Protein AF-A0A259ND51-F1 (afdb_monomer)

Sequence (103 aa):
MIDALDRINPGRSLDNIEIQMLEHIIQQQARNHKLLVGDMIAMSHLGSQATLHGRLKNLVAMGYIKLVEDKNDARRKTVSPTKLAIKYVQFMSDCLEKSLKKL

Structure (mmCIF, N/CA/C/O backbone):
data_AF-A0A259ND51-F1
#
_entry.id   AF-A0A259ND51-F1
#
loop_
_atom_site.group_PDB
_atom_site.id
_atom_site.type_symbol
_atom_site.label_atom_id
_atom_site.label_alt_id
_atom_site.label_comp_id
_atom_site.label_asym_id
_atom_site.label_entity_id
_atom_site.label_seq_id
_atom_site.pdbx_PDB_ins_code
_atom_site.Cartn_x
_atom_site.Cartn_y
_atom_site.Cartn_z
_atom_site.occupancy
_atom_site.B_iso_or_equiv
_atom_site.auth_seq_id
_atom_site.auth_comp_id
_atom_site.auth_asym_id
_atom_site.auth_atom_id
_atom_site.pdbx_PDB_model_num
ATOM 1 N N . MET A 1 1 ? 20.510 16.991 -10.591 1.00 36.25 1 MET A N 1
ATOM 2 C CA . MET A 1 1 ? 20.453 15.570 -10.186 1.00 36.25 1 MET A CA 1
ATOM 3 C C . MET A 1 1 ? 19.624 15.534 -8.916 1.00 36.25 1 MET A C 1
ATOM 5 O O . MET A 1 1 ? 20.136 15.886 -7.866 1.00 36.25 1 MET A O 1
ATOM 9 N N . ILE A 1 2 ? 18.315 15.345 -9.051 1.00 40.47 2 ILE A N 1
ATOM 10 C CA . ILE A 1 2 ? 17.346 15.668 -7.999 1.00 40.47 2 ILE A CA 1
ATOM 11 C C . ILE A 1 2 ? 16.840 14.361 -7.367 1.00 40.47 2 ILE A C 1
ATOM 13 O O . ILE A 1 2 ? 16.407 13.454 -8.072 1.00 40.47 2 ILE A O 1
ATOM 17 N N . ASP A 1 3 ? 16.961 14.314 -6.039 1.00 42.69 3 ASP A N 1
ATOM 18 C CA . ASP A 1 3 ? 16.220 13.493 -5.076 1.00 42.69 3 ASP A CA 1
ATOM 19 C C . ASP A 1 3 ? 16.464 11.979 -5.018 1.00 42.69 3 ASP A C 1
ATOM 21 O O . ASP A 1 3 ? 15.619 11.147 -5.343 1.00 42.69 3 ASP A O 1
ATOM 25 N N . ALA A 1 4 ? 17.607 11.615 -4.428 1.00 47.91 4 ALA A N 1
ATOM 26 C CA . ALA A 1 4 ? 17.807 10.306 -3.796 1.00 47.91 4 ALA A CA 1
ATOM 27 C C . ALA A 1 4 ? 17.542 10.312 -2.269 1.00 47.91 4 ALA A C 1
ATOM 29 O O . ALA A 1 4 ? 17.712 9.276 -1.626 1.00 47.91 4 ALA A O 1
ATOM 30 N N . LEU A 1 5 ? 17.127 11.449 -1.690 1.00 43.97 5 LEU A N 1
ATOM 31 C CA . LEU A 1 5 ? 17.083 11.669 -0.235 1.00 43.97 5 LEU A CA 1
ATOM 32 C C . LEU A 1 5 ? 15.683 11.671 0.407 1.00 43.97 5 LEU A C 1
ATOM 34 O O . LEU A 1 5 ? 15.607 11.648 1.628 1.00 43.97 5 LEU A O 1
ATOM 38 N N . ASP A 1 6 ? 14.586 11.565 -0.350 1.00 43.56 6 ASP A N 1
ATOM 39 C CA . ASP A 1 6 ? 13.236 11.365 0.231 1.00 43.56 6 ASP A CA 1
ATOM 40 C C . ASP A 1 6 ? 12.914 9.875 0.476 1.00 43.56 6 ASP A C 1
ATOM 42 O O . ASP A 1 6 ? 11.774 9.414 0.427 1.00 43.56 6 ASP A O 1
ATOM 46 N N . ARG A 1 7 ? 13.941 9.045 0.679 1.00 46.75 7 ARG A N 1
ATOM 47 C CA . ARG A 1 7 ? 13.740 7.629 0.984 1.00 46.75 7 ARG A CA 1
ATOM 48 C C . ARG A 1 7 ? 13.418 7.492 2.466 1.00 46.75 7 ARG A C 1
ATOM 50 O O . ARG A 1 7 ? 14.310 7.374 3.292 1.00 46.75 7 ARG A O 1
ATOM 57 N N . ILE A 1 8 ? 12.115 7.401 2.728 1.00 46.50 8 ILE A N 1
ATOM 58 C CA . ILE A 1 8 ? 11.496 6.947 3.978 1.00 46.50 8 ILE A CA 1
ATOM 59 C C . ILE A 1 8 ? 11.491 8.040 5.051 1.00 46.50 8 ILE A C 1
ATOM 61 O O . ILE A 1 8 ? 12.244 8.015 6.019 1.00 46.50 8 ILE A O 1
ATOM 65 N N . ASN A 1 9 ? 10.571 8.990 4.889 1.00 42.97 9 ASN A N 1
ATOM 66 C CA . ASN A 1 9 ? 10.123 9.834 5.986 1.00 42.97 9 ASN A CA 1
ATOM 67 C C . ASN A 1 9 ? 8.976 9.106 6.726 1.00 42.97 9 ASN A C 1
ATOM 69 O O . ASN A 1 9 ? 7.885 8.989 6.164 1.00 42.97 9 ASN A O 1
ATOM 73 N N . PRO A 1 10 ? 9.176 8.604 7.960 1.00 43.03 10 PRO A N 1
ATOM 74 C CA . PRO A 1 10 ? 8.135 7.909 8.724 1.00 43.03 10 PRO A CA 1
ATOM 75 C C . PRO A 1 10 ? 6.953 8.812 9.132 1.00 43.03 10 PRO A C 1
ATOM 77 O O . PRO A 1 10 ? 5.969 8.310 9.667 1.00 43.03 10 PRO A O 1
ATOM 80 N N . GLY A 1 11 ? 7.024 10.125 8.868 1.00 41.81 11 GLY A N 1
ATOM 81 C CA . GLY A 1 11 ? 5.927 11.083 9.051 1.00 41.81 11 GLY A CA 1
ATOM 82 C C . GLY A 1 11 ? 5.146 11.436 7.778 1.00 41.81 11 GLY A C 1
ATOM 83 O O . GLY A 1 11 ? 4.273 12.301 7.831 1.00 41.81 11 GLY A O 1
ATOM 84 N N . ARG A 1 12 ? 5.445 10.827 6.621 1.00 60.50 12 ARG A N 1
ATOM 85 C CA . ARG A 1 12 ? 4.746 11.148 5.368 1.00 60.50 12 ARG A CA 1
ATOM 86 C C . ARG A 1 12 ? 3.410 10.402 5.306 1.00 60.50 12 ARG A C 1
ATOM 88 O O . ARG A 1 12 ? 3.378 9.177 5.231 1.00 60.50 12 ARG A O 1
ATOM 95 N N . SER A 1 13 ? 2.305 11.150 5.338 1.00 75.56 13 SER A N 1
ATOM 96 C CA . SER A 1 13 ? 0.985 10.616 4.979 1.00 75.56 13 SER A CA 1
ATOM 97 C C . SER A 1 13 ? 1.019 10.080 3.547 1.00 75.56 13 SER A C 1
ATOM 99 O O . SER A 1 13 ? 1.721 10.646 2.706 1.00 75.56 13 SER A O 1
ATOM 101 N N . LEU A 1 14 ? 0.251 9.020 3.272 1.00 84.88 14 LEU A N 1
ATOM 102 C CA . LEU A 1 14 ? 0.085 8.503 1.913 1.00 84.88 14 LEU A CA 1
ATOM 103 C C . LEU A 1 14 ? -0.381 9.627 0.985 1.00 84.88 14 LEU A C 1
ATOM 105 O O . LEU A 1 14 ? -1.248 10.423 1.357 1.00 84.88 14 LEU A O 1
ATOM 109 N N . ASP A 1 15 ? 0.210 9.705 -0.207 1.00 88.75 15 ASP A N 1
ATOM 110 C CA . ASP A 1 15 ? -0.266 10.639 -1.224 1.00 88.75 15 ASP A CA 1
ATOM 111 C C . ASP A 1 15 ? -1.531 10.120 -1.922 1.00 88.75 15 ASP A C 1
ATOM 113 O O . ASP A 1 15 ? -1.901 8.954 -1.802 1.00 88.75 15 ASP A O 1
ATOM 117 N N . ASN A 1 16 ? -2.209 10.987 -2.676 1.00 88.56 16 ASN A N 1
ATOM 118 C CA . ASN A 1 16 ? -3.493 10.653 -3.292 1.00 88.56 16 ASN A CA 1
ATOM 119 C C . ASN A 1 16 ? -3.433 9.446 -4.252 1.00 88.56 16 ASN A C 1
ATOM 121 O O . ASN A 1 16 ? -4.405 8.705 -4.374 1.00 88.56 16 ASN A O 1
ATOM 125 N N . ILE A 1 17 ? -2.314 9.227 -4.948 1.00 92.00 17 ILE A N 1
ATOM 126 C CA . ILE A 1 17 ? -2.145 8.069 -5.839 1.00 92.00 17 ILE A CA 1
ATOM 127 C C . ILE A 1 17 ? -1.933 6.804 -5.001 1.00 92.00 17 ILE A C 1
ATOM 129 O O . ILE A 1 17 ? -2.496 5.752 -5.305 1.00 92.00 17 ILE A O 1
ATOM 133 N N . GLU A 1 18 ? -1.142 6.899 -3.932 1.00 93.00 18 GLU A N 1
ATOM 134 C CA . GLU A 1 18 ? -0.912 5.794 -2.998 1.00 93.00 18 GLU A CA 1
ATOM 135 C C . GLU A 1 18 ? -2.204 5.375 -2.282 1.00 93.00 18 GLU A C 1
ATOM 137 O O . GLU A 1 18 ? -2.468 4.178 -2.178 1.00 93.00 18 GLU A O 1
ATOM 142 N N . ILE A 1 19 ? -3.034 6.337 -1.863 1.00 91.75 19 ILE A N 1
ATOM 143 C CA . ILE A 1 19 ? -4.356 6.092 -1.266 1.00 91.75 19 ILE A CA 1
ATOM 144 C C . ILE A 1 19 ? -5.263 5.372 -2.268 1.00 91.75 19 ILE A C 1
ATOM 146 O O . ILE A 1 19 ? -5.752 4.288 -1.962 1.00 91.75 19 ILE A O 1
ATOM 150 N N . GLN A 1 20 ? -5.416 5.906 -3.484 1.00 92.62 20 GLN A N 1
ATOM 151 C CA . GLN A 1 20 ? -6.272 5.299 -4.511 1.00 92.62 20 GLN A CA 1
ATOM 152 C C . GLN A 1 20 ? -5.827 3.880 -4.886 1.00 92.62 20 GLN A C 1
ATOM 154 O O . GLN A 1 20 ? -6.657 2.980 -5.027 1.00 92.62 20 GLN A O 1
ATOM 159 N N . MET A 1 21 ? -4.516 3.639 -5.008 1.00 93.62 21 MET A N 1
ATOM 160 C CA . MET A 1 21 ? -4.009 2.282 -5.223 1.00 93.62 21 MET A CA 1
ATOM 161 C C . MET A 1 21 ? -4.317 1.368 -4.040 1.00 93.62 21 MET A C 1
ATOM 163 O O . MET A 1 21 ? -4.719 0.224 -4.248 1.00 93.62 21 MET A O 1
ATOM 167 N N . LEU A 1 22 ? -4.153 1.851 -2.808 1.00 93.06 22 LEU A N 1
ATOM 168 C CA . LEU A 1 22 ? -4.413 1.060 -1.612 1.00 93.06 22 LEU A CA 1
ATOM 169 C C . LEU A 1 22 ? -5.891 0.679 -1.480 1.00 93.06 22 LEU A C 1
ATOM 171 O O . LEU A 1 22 ? -6.202 -0.478 -1.194 1.00 93.06 22 LEU A O 1
ATOM 175 N N . GLU A 1 23 ? -6.792 1.624 -1.742 1.00 92.62 23 GLU A N 1
ATOM 176 C CA . GLU A 1 23 ? -8.233 1.383 -1.779 1.00 92.62 23 GLU A CA 1
ATOM 177 C C . GLU A 1 23 ? -8.596 0.359 -2.854 1.00 92.62 23 GLU A C 1
ATOM 179 O O . GLU A 1 23 ? -9.302 -0.608 -2.562 1.00 92.62 23 GLU A O 1
ATOM 184 N N . HIS A 1 24 ? -8.052 0.502 -4.066 1.00 93.31 24 HIS A N 1
ATOM 185 C CA . HIS A 1 24 ? -8.282 -0.453 -5.148 1.00 93.31 24 HIS A CA 1
ATOM 186 C 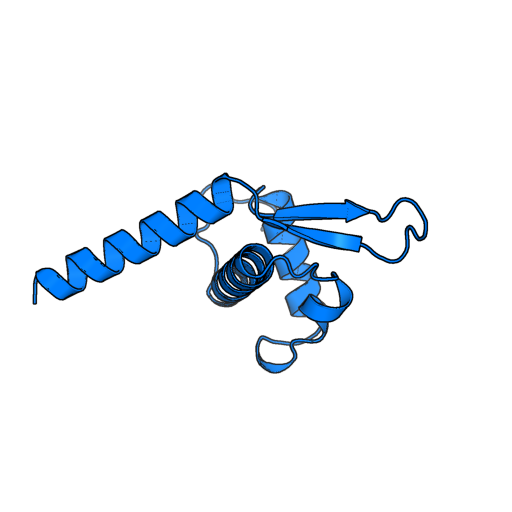C . HIS A 1 24 ? -7.835 -1.870 -4.760 1.00 93.31 24 HIS A C 1
ATOM 188 O O . HIS A 1 24 ? -8.584 -2.832 -4.926 1.00 93.31 24 HIS A O 1
ATOM 194 N N . ILE A 1 25 ? -6.641 -2.012 -4.181 1.00 93.31 25 ILE A N 1
ATOM 195 C CA . ILE A 1 25 ? -6.111 -3.299 -3.713 1.00 93.31 25 ILE A CA 1
ATOM 196 C C . ILE A 1 25 ? -7.041 -3.930 -2.664 1.00 93.31 25 ILE A C 1
ATOM 198 O O . ILE A 1 25 ? -7.339 -5.125 -2.735 1.00 93.31 25 ILE A O 1
ATOM 202 N N . ILE A 1 26 ? -7.521 -3.142 -1.696 1.00 92.25 26 ILE A N 1
ATOM 203 C CA . ILE A 1 26 ? -8.443 -3.618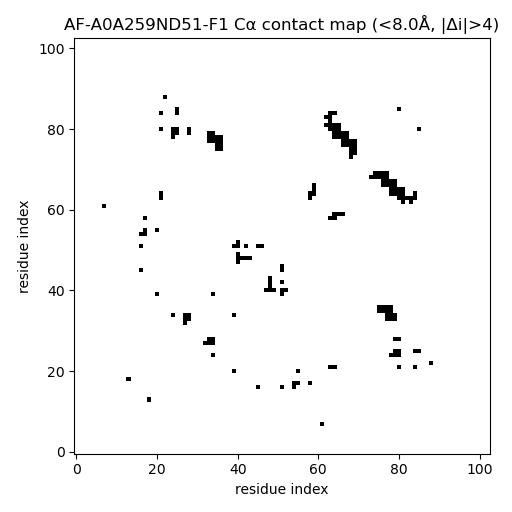 -0.656 1.00 92.25 26 ILE A CA 1
ATOM 204 C C . ILE A 1 26 ? -9.778 -4.056 -1.267 1.00 92.25 26 ILE A C 1
ATOM 206 O O . ILE A 1 26 ? -10.287 -5.121 -0.912 1.00 92.25 26 ILE A O 1
ATOM 210 N N . GLN A 1 27 ? -10.321 -3.286 -2.213 1.00 92.25 27 GLN A N 1
ATOM 211 C CA . GLN A 1 27 ? -11.562 -3.622 -2.913 1.00 92.25 27 GLN A CA 1
ATOM 212 C C . GLN A 1 27 ? -11.443 -4.929 -3.705 1.00 92.25 27 GLN A C 1
ATOM 214 O O . GLN A 1 27 ? -12.355 -5.755 -3.658 1.00 92.25 27 GLN A O 1
ATOM 219 N N . GLN A 1 28 ? -10.327 -5.151 -4.406 1.00 92.88 28 GLN A N 1
ATOM 220 C CA . GLN A 1 28 ? -10.094 -6.402 -5.135 1.00 92.88 28 GLN A CA 1
ATOM 221 C C . GLN A 1 28 ? -9.926 -7.586 -4.180 1.00 92.88 28 GLN A C 1
ATOM 223 O O . GLN A 1 28 ? 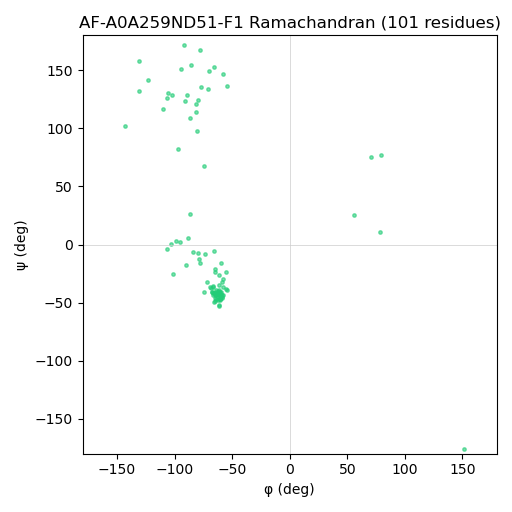-10.527 -8.639 -4.400 1.00 92.88 28 GLN A O 1
ATOM 228 N N . GLN A 1 29 ? -9.206 -7.405 -3.066 1.00 90.19 29 GLN A N 1
ATOM 229 C CA . GLN A 1 29 ? -9.090 -8.451 -2.050 1.00 90.19 29 GLN A CA 1
ATOM 230 C C . GLN A 1 29 ? -10.456 -8.810 -1.447 1.00 90.19 29 GLN A C 1
ATOM 232 O O . GLN A 1 29 ? -10.747 -9.990 -1.272 1.00 90.19 29 GLN A O 1
ATOM 237 N N . ALA A 1 30 ? -11.315 -7.825 -1.165 1.00 88.88 30 ALA A N 1
ATOM 238 C CA . ALA A 1 30 ? -12.665 -8.070 -0.651 1.00 88.88 30 ALA A CA 1
ATOM 239 C C . ALA A 1 30 ? -13.532 -8.889 -1.629 1.00 88.88 30 ALA A C 1
ATOM 241 O O . ALA A 1 30 ? -14.428 -9.616 -1.206 1.00 88.88 30 ALA A O 1
ATOM 242 N N . ARG A 1 31 ? -13.233 -8.818 -2.932 1.00 92.00 31 ARG A N 1
ATOM 243 C CA . ARG A 1 31 ? -13.865 -9.619 -3.993 1.00 92.00 31 A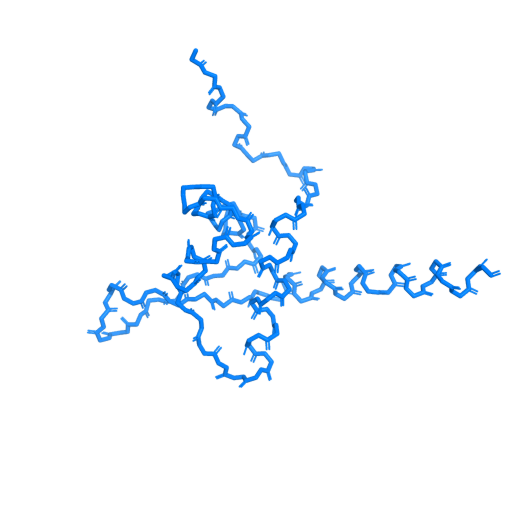RG A CA 1
ATOM 244 C C . ARG A 1 31 ? -13.176 -10.972 -4.228 1.00 92.00 31 ARG A C 1
ATOM 246 O O . ARG A 1 31 ? -13.543 -11.678 -5.158 1.00 92.00 31 ARG A O 1
ATOM 253 N N . ASN A 1 32 ? -12.189 -11.344 -3.406 1.00 88.44 32 ASN A N 1
ATOM 254 C CA . ASN A 1 32 ? -11.316 -12.511 -3.600 1.00 88.44 32 ASN A CA 1
ATOM 255 C C . ASN A 1 32 ? -10.581 -12.521 -4.955 1.00 88.44 32 ASN A C 1
ATOM 257 O O . ASN A 1 32 ? -10.177 -13.574 -5.451 1.00 88.44 32 ASN A O 1
ATOM 261 N N . HIS A 1 33 ? -10.375 -11.348 -5.554 1.00 88.31 33 HIS A N 1
ATOM 262 C CA . HIS A 1 33 ? -9.623 -11.209 -6.791 1.00 88.31 33 HIS A CA 1
ATOM 263 C C . HIS A 1 33 ? -8.138 -11.014 -6.491 1.00 88.31 33 HIS A C 1
ATOM 265 O O . HIS A 1 33 ? -7.744 -10.147 -5.709 1.00 88.31 33 HIS A O 1
ATOM 271 N N . LYS A 1 34 ? -7.297 -11.825 -7.139 1.00 86.69 34 LYS A N 1
ATOM 272 C CA . LYS A 1 34 ? -5.843 -11.652 -7.097 1.00 86.69 34 LYS A CA 1
ATOM 273 C C . LYS A 1 34 ? -5.453 -10.546 -8.064 1.00 86.69 34 LYS A C 1
ATOM 275 O O . LYS A 1 34 ? -5.752 -10.645 -9.249 1.00 86.69 34 LYS A O 1
ATOM 280 N N . LEU A 1 35 ? -4.750 -9.541 -7.562 1.00 90.44 35 LEU A N 1
ATOM 281 C CA . LEU A 1 35 ? -4.280 -8.421 -8.365 1.00 90.44 35 LEU A CA 1
ATOM 282 C C . LEU A 1 35 ? -2.796 -8.599 -8.682 1.00 90.44 35 LEU A C 1
ATOM 284 O O . LEU A 1 35 ? -2.009 -8.842 -7.765 1.00 90.44 35 LEU A O 1
ATOM 288 N N . LEU A 1 36 ? -2.395 -8.502 -9.949 1.00 91.88 36 LEU A N 1
ATOM 289 C CA . LEU A 1 36 ? -0.984 -8.559 -10.324 1.00 91.88 36 LEU A CA 1
ATOM 290 C C . LEU A 1 36 ? -0.343 -7.176 -10.216 1.00 91.88 36 LEU A C 1
ATOM 292 O O . LEU A 1 36 ? -0.986 -6.144 -10.398 1.00 91.88 36 LEU A O 1
ATOM 296 N N . VAL A 1 37 ? 0.974 -7.155 -10.006 1.00 90.44 37 VAL A N 1
ATOM 297 C CA . VAL A 1 37 ? 1.768 -5.921 -10.134 1.00 90.44 37 VAL A CA 1
ATOM 298 C C . VAL A 1 37 ? 1.572 -5.292 -11.518 1.00 90.44 37 VAL A C 1
ATOM 300 O O . VAL A 1 37 ? 1.472 -4.074 -11.624 1.00 90.44 37 VAL A O 1
ATOM 303 N N . GLY A 1 38 ? 1.475 -6.121 -12.564 1.00 89.94 38 GLY A N 1
ATOM 304 C CA . GLY A 1 38 ? 1.211 -5.676 -13.934 1.00 89.94 38 GLY A CA 1
ATOM 305 C C . GLY A 1 38 ? -0.102 -4.903 -14.070 1.00 89.94 38 GLY A C 1
ATOM 306 O O . GLY A 1 38 ? -0.112 -3.840 -14.681 1.00 89.94 38 GLY A O 1
ATOM 307 N N . ASP A 1 39 ? -1.172 -5.382 -13.432 1.00 90.50 39 ASP A N 1
ATOM 308 C CA . ASP A 1 39 ? -2.483 -4.721 -13.466 1.00 90.50 39 ASP A CA 1
ATOM 309 C C . ASP A 1 39 ? -2.417 -3.347 -12.790 1.00 90.50 39 ASP A C 1
ATOM 311 O O . ASP A 1 39 ? -2.968 -2.370 -13.287 1.00 90.50 39 ASP A O 1
ATOM 315 N N . MET A 1 40 ? -1.667 -3.251 -11.689 1.00 91.38 40 MET A N 1
ATOM 316 C CA . MET A 1 40 ? -1.504 -2.012 -10.928 1.00 91.38 40 MET A CA 1
ATOM 317 C C . MET A 1 40 ? -0.780 -0.929 -11.719 1.00 91.38 40 MET A C 1
ATOM 319 O O . MET A 1 40 ? -1.212 0.221 -11.744 1.00 91.38 40 MET A O 1
ATOM 323 N N . ILE A 1 41 ? 0.321 -1.290 -12.376 1.00 92.12 41 ILE A N 1
ATOM 324 C CA . ILE A 1 41 ? 1.125 -0.335 -13.147 1.00 92.12 41 ILE A CA 1
ATOM 325 C C . ILE A 1 41 ? 0.513 -0.023 -14.521 1.00 92.12 41 ILE A C 1
ATOM 327 O O . ILE A 1 41 ? 0.941 0.932 -15.166 1.00 92.12 41 ILE A O 1
ATOM 331 N N . ALA A 1 42 ? -0.482 -0.803 -14.957 1.00 92.12 42 ALA A N 1
ATOM 332 C CA . ALA A 1 42 ? -1.256 -0.564 -16.171 1.00 92.12 42 ALA A CA 1
ATOM 333 C C . ALA A 1 42 ? -2.424 0.420 -15.967 1.00 92.12 42 ALA A C 1
ATOM 335 O O . ALA A 1 42 ? -3.054 0.821 -16.945 1.00 92.12 42 ALA A O 1
ATOM 336 N N . MET A 1 43 ? -2.712 0.847 -14.730 1.00 91.44 43 MET A N 1
ATOM 337 C CA . MET A 1 43 ? -3.761 1.828 -14.424 1.00 91.44 43 MET A CA 1
ATOM 338 C C . MET A 1 43 ? -3.354 3.253 -14.819 1.00 91.44 43 MET A C 1
ATOM 340 O O . MET A 1 43 ? -3.194 4.136 -13.979 1.00 91.44 43 MET A O 1
ATOM 344 N N . SER A 1 44 ? -3.229 3.492 -16.121 1.00 89.75 44 SER A N 1
ATOM 345 C CA . SER A 1 44 ? -2.765 4.755 -16.709 1.00 89.75 44 SER A CA 1
ATOM 346 C C . SER A 1 44 ? -3.557 5.992 -16.268 1.00 89.75 44 SER A C 1
ATOM 348 O O . SER A 1 44 ? -3.009 7.091 -16.260 1.00 89.75 44 SER A O 1
ATOM 350 N N . HIS A 1 45 ? -4.813 5.822 -15.840 1.00 91.19 45 HIS A N 1
ATOM 351 C CA . HIS A 1 45 ? -5.639 6.898 -15.284 1.00 91.19 45 HIS A CA 1
ATOM 352 C C . HIS A 1 45 ? -5.099 7.473 -13.960 1.00 91.19 45 HIS A C 1
ATOM 354 O O . HIS A 1 45 ? -5.394 8.621 -13.643 1.00 91.19 45 HIS A O 1
ATOM 360 N N . LEU A 1 46 ? -4.302 6.711 -13.199 1.00 88.81 46 LEU A N 1
ATOM 361 C CA . LEU A 1 46 ? -3.645 7.189 -11.976 1.00 88.81 46 LEU A CA 1
ATOM 362 C C . LEU A 1 46 ? -2.260 7.801 -12.238 1.00 88.81 46 LEU A C 1
ATOM 364 O O . LEU A 1 46 ? -1.729 8.507 -11.381 1.00 88.81 46 LEU A O 1
ATOM 368 N N . GLY A 1 47 ? -1.648 7.527 -13.392 1.00 91.25 47 GLY A N 1
ATOM 369 C CA . GLY A 1 47 ? -0.344 8.071 -13.761 1.00 91.25 47 GLY A CA 1
ATOM 370 C C . GLY A 1 47 ? 0.466 7.171 -14.691 1.00 91.25 47 GLY A C 1
ATOM 371 O O . GLY A 1 47 ? 0.020 6.114 -15.131 1.00 91.25 47 GLY A O 1
ATOM 372 N N . SER A 1 48 ? 1.698 7.596 -14.987 1.00 93.19 48 SER A N 1
ATOM 373 C CA . SER A 1 48 ? 2.617 6.812 -15.821 1.00 93.19 48 SER A CA 1
ATOM 374 C C . SER A 1 48 ? 3.032 5.504 -15.136 1.00 93.19 48 SER A C 1
ATOM 376 O O . SER A 1 48 ? 3.135 5.442 -13.910 1.00 93.19 48 SER A O 1
ATOM 378 N N . GLN A 1 49 ? 3.376 4.479 -15.921 1.00 92.94 49 GLN A N 1
ATOM 379 C CA . GLN A 1 49 ? 3.840 3.189 -15.395 1.00 92.94 49 GLN A CA 1
ATOM 380 C C . GLN A 1 49 ? 5.038 3.341 -14.439 1.00 92.94 49 GLN A C 1
ATOM 382 O O . GLN A 1 49 ? 5.091 2.683 -13.401 1.00 92.94 49 GLN A O 1
ATOM 387 N N . ALA A 1 50 ? 5.980 4.241 -14.748 1.00 91.94 50 ALA A N 1
ATOM 388 C CA . ALA A 1 50 ? 7.131 4.521 -13.889 1.00 91.94 50 ALA A CA 1
ATOM 389 C C . ALA A 1 50 ? 6.710 5.155 -12.553 1.00 91.94 50 ALA A C 1
ATOM 391 O O . ALA A 1 50 ? 7.202 4.756 -11.495 1.00 91.94 50 ALA A O 1
ATOM 392 N N . THR A 1 51 ? 5.759 6.095 -12.592 1.00 92.88 51 THR A N 1
ATOM 393 C CA . THR A 1 51 ? 5.179 6.716 -11.394 1.00 92.88 51 THR A CA 1
ATOM 394 C C . THR A 1 51 ? 4.491 5.667 -10.526 1.00 92.88 51 THR A C 1
ATOM 396 O O . THR A 1 51 ? 4.812 5.552 -9.345 1.00 92.88 51 THR A O 1
ATOM 399 N N . LEU A 1 52 ? 3.598 4.861 -11.106 1.00 93.81 52 LEU A N 1
ATOM 400 C CA . LEU A 1 52 ? 2.833 3.844 -10.382 1.00 93.81 52 LEU A CA 1
ATOM 401 C C . LEU A 1 52 ? 3.733 2.762 -9.800 1.00 93.81 52 LEU A C 1
ATOM 403 O O . LEU A 1 52 ? 3.564 2.378 -8.647 1.00 93.81 52 LEU A O 1
ATOM 407 N N . HIS A 1 53 ? 4.748 2.329 -10.545 1.00 93.75 53 HIS A N 1
ATOM 408 C CA . HIS A 1 53 ? 5.733 1.385 -10.034 1.00 93.75 53 HIS A CA 1
ATOM 409 C C . HIS A 1 53 ? 6.511 1.962 -8.836 1.00 93.75 53 HIS A C 1
ATOM 411 O O . HIS A 1 53 ? 6.726 1.264 -7.844 1.00 93.75 53 HIS A O 1
ATOM 417 N N . GLY A 1 54 ? 6.878 3.249 -8.883 1.00 93.31 54 GLY A N 1
ATOM 418 C CA . GLY A 1 54 ? 7.498 3.952 -7.757 1.00 93.31 54 GLY A CA 1
ATOM 419 C C . GLY A 1 54 ? 6.601 3.994 -6.516 1.00 93.31 54 GLY A C 1
ATOM 420 O O . GLY A 1 54 ? 7.041 3.646 -5.422 1.00 93.31 54 GLY A O 1
ATOM 421 N N . ARG A 1 55 ? 5.322 4.339 -6.687 1.00 93.50 55 ARG A N 1
ATOM 422 C CA . ARG A 1 55 ? 4.338 4.390 -5.592 1.00 93.50 55 ARG A CA 1
ATOM 423 C C . ARG A 1 55 ? 3.999 3.014 -5.024 1.00 93.50 55 ARG A C 1
ATOM 425 O O . ARG A 1 55 ? 3.903 2.855 -3.812 1.00 93.50 55 ARG A O 1
ATOM 432 N N . LEU A 1 56 ? 3.911 1.992 -5.871 1.00 93.00 56 LEU A N 1
ATOM 433 C CA . LEU A 1 56 ? 3.739 0.614 -5.422 1.00 93.00 56 LEU A CA 1
ATOM 434 C C . LEU A 1 56 ? 4.925 0.174 -4.552 1.00 93.00 56 LEU A C 1
ATOM 436 O O . LEU A 1 56 ? 4.736 -0.404 -3.484 1.00 93.00 56 LEU A O 1
ATOM 440 N N . LYS A 1 57 ? 6.155 0.508 -4.961 1.00 92.69 57 LYS A N 1
ATOM 441 C CA . LYS A 1 57 ? 7.358 0.239 -4.163 1.00 92.69 57 LYS A CA 1
ATOM 442 C C . LYS A 1 57 ? 7.326 0.966 -2.814 1.00 92.69 57 LYS A C 1
ATOM 444 O O . LYS A 1 57 ? 7.713 0.370 -1.810 1.00 92.69 57 LYS A O 1
ATOM 449 N N . ASN A 1 58 ? 6.843 2.206 -2.773 1.00 91.69 58 ASN A N 1
ATOM 450 C CA . ASN A 1 58 ? 6.666 2.941 -1.520 1.00 91.69 58 ASN A CA 1
ATOM 451 C C . ASN A 1 58 ? 5.665 2.239 -0.594 1.00 91.69 58 ASN A C 1
ATOM 453 O O . ASN A 1 58 ? 5.972 2.019 0.574 1.00 91.69 58 ASN A O 1
ATOM 457 N N . LEU A 1 59 ? 4.501 1.829 -1.110 1.00 92.06 59 LEU A N 1
ATOM 458 C CA . LEU A 1 59 ? 3.487 1.103 -0.336 1.00 92.06 59 LEU A CA 1
ATOM 459 C C . LEU A 1 59 ? 4.033 -0.206 0.259 1.00 92.06 59 LEU A C 1
ATOM 461 O O . LEU A 1 59 ? 3.679 -0.561 1.387 1.00 92.06 59 LEU A O 1
ATOM 465 N N . VAL A 1 60 ? 4.912 -0.911 -0.468 1.00 92.88 60 VAL A N 1
ATOM 466 C CA . VAL A 1 60 ? 5.632 -2.085 0.058 1.00 92.88 60 VAL A CA 1
ATOM 467 C C . VAL A 1 60 ? 6.582 -1.671 1.183 1.00 92.88 60 VAL A C 1
ATOM 469 O O . VAL A 1 60 ? 6.550 -2.269 2.256 1.00 92.88 60 VAL A O 1
ATOM 472 N N . ALA A 1 61 ? 7.409 -0.644 0.962 1.00 91.38 61 ALA A N 1
ATOM 473 C CA . ALA A 1 61 ? 8.393 -0.173 1.939 1.00 91.38 61 ALA A CA 1
ATOM 474 C C . ALA A 1 61 ? 7.746 0.325 3.245 1.00 91.38 61 ALA A C 1
ATOM 476 O O . ALA A 1 61 ? 8.291 0.110 4.323 1.00 91.38 61 ALA A O 1
ATOM 477 N N . MET A 1 62 ? 6.563 0.933 3.152 1.00 89.56 62 MET A N 1
ATOM 478 C CA . MET A 1 62 ? 5.763 1.380 4.296 1.00 89.56 62 MET A CA 1
ATOM 479 C C . MET A 1 62 ? 4.973 0.247 4.977 1.00 89.56 62 MET A C 1
ATOM 481 O O . MET A 1 62 ? 4.354 0.461 6.015 1.00 89.56 62 MET A O 1
ATOM 485 N N . GLY A 1 63 ? 4.965 -0.965 4.411 1.00 91.50 63 GLY A N 1
ATOM 486 C CA . GLY A 1 63 ? 4.292 -2.130 4.992 1.00 91.50 63 GLY A CA 1
ATOM 487 C C . GLY A 1 63 ? 2.774 -2.169 4.790 1.00 91.50 63 GLY A C 1
ATOM 488 O O . GLY A 1 63 ? 2.099 -3.017 5.383 1.00 91.50 63 GLY A O 1
ATOM 489 N N . TYR A 1 64 ? 2.218 -1.297 3.948 1.00 93.00 64 TYR A N 1
ATOM 490 C CA . TYR A 1 64 ? 0.794 -1.305 3.607 1.00 93.00 64 TYR A CA 1
ATOM 491 C C . TYR A 1 64 ? 0.427 -2.484 2.703 1.00 93.00 64 TYR A C 1
ATOM 493 O O . TYR A 1 64 ? -0.659 -3.048 2.824 1.00 93.00 64 TYR A O 1
ATOM 501 N N . ILE A 1 65 ? 1.341 -2.915 1.835 1.00 93.94 65 ILE A N 1
ATOM 502 C CA . ILE A 1 65 ? 1.105 -4.032 0.916 1.00 93.94 65 ILE A CA 1
AT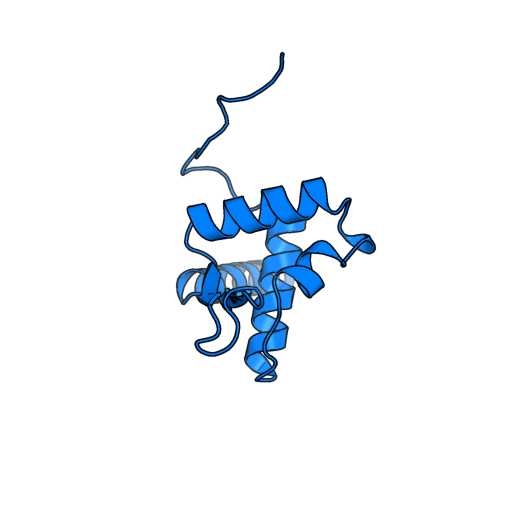OM 503 C C . ILE A 1 65 ? 2.253 -5.036 0.957 1.00 93.94 65 ILE A C 1
ATOM 505 O O . ILE A 1 65 ? 3.380 -4.721 1.338 1.00 93.94 65 ILE A O 1
ATOM 509 N N . LYS A 1 66 ? 1.960 -6.262 0.538 1.00 93.12 66 LYS A N 1
ATOM 510 C CA . LYS A 1 66 ? 2.919 -7.347 0.358 1.00 93.12 66 LYS A CA 1
ATOM 511 C C . LYS A 1 66 ? 2.851 -7.850 -1.070 1.00 93.12 66 LYS A C 1
ATOM 513 O O . LYS A 1 66 ? 1.771 -7.971 -1.646 1.00 93.12 66 LYS A O 1
ATOM 518 N N . LEU A 1 67 ? 4.020 -8.169 -1.611 1.00 91.25 67 LEU A N 1
ATOM 519 C CA . LEU A 1 67 ? 4.135 -8.882 -2.872 1.00 91.25 67 LEU A CA 1
ATOM 520 C C . LEU A 1 67 ? 4.191 -10.375 -2.565 1.00 91.25 67 LEU A C 1
ATOM 522 O O . LEU A 1 67 ? 5.036 -10.814 -1.788 1.00 91.25 67 LEU A O 1
ATOM 526 N N . VAL A 1 68 ? 3.277 -11.134 -3.154 1.00 86.62 68 VAL A N 1
ATOM 527 C CA . VAL A 1 68 ? 3.234 -12.589 -3.041 1.00 86.62 68 VAL A CA 1
ATOM 528 C C . VAL A 1 68 ? 3.610 -13.161 -4.397 1.00 86.62 68 VAL A C 1
ATOM 530 O O . VAL A 1 68 ? 2.934 -12.919 -5.401 1.00 86.62 68 VAL A O 1
ATOM 533 N N . GLU A 1 69 ? 4.727 -13.876 -4.429 1.00 83.44 69 GLU A N 1
ATOM 534 C CA . GLU A 1 69 ? 5.212 -14.557 -5.625 1.00 83.44 69 GLU A CA 1
ATOM 535 C C . GLU A 1 69 ? 4.394 -15.830 -5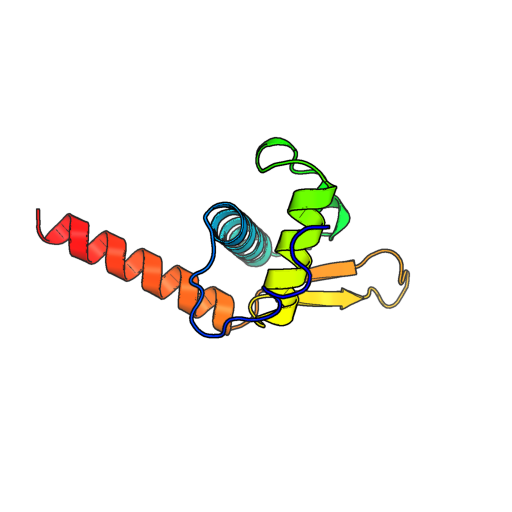.849 1.00 83.44 69 GLU A C 1
ATOM 537 O O . GLU A 1 69 ? 4.107 -16.574 -4.905 1.00 83.44 69 GLU A O 1
ATOM 542 N N . ASP A 1 70 ? 3.983 -16.070 -7.094 1.00 76.38 70 ASP A N 1
ATOM 543 C CA . ASP A 1 70 ? 3.350 -17.335 -7.442 1.00 76.38 70 ASP A CA 1
ATOM 544 C C . ASP A 1 70 ? 4.401 -18.455 -7.432 1.00 76.38 70 ASP A C 1
ATOM 546 O O . ASP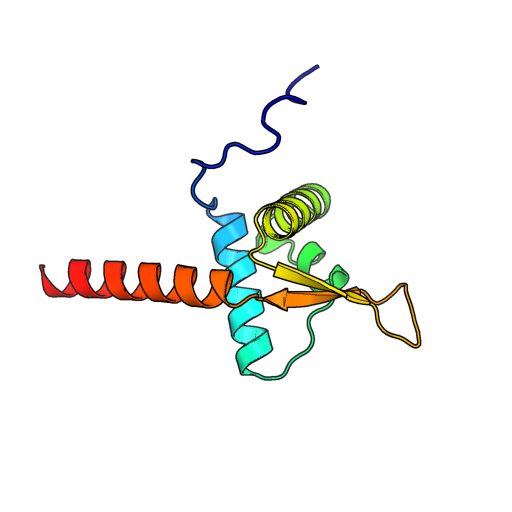 A 1 70 ? 5.497 -18.304 -7.974 1.00 76.38 70 ASP A O 1
ATOM 550 N N . LYS A 1 71 ? 4.067 -19.591 -6.811 1.00 69.81 71 LYS A N 1
ATOM 551 C CA . LYS A 1 71 ? 4.974 -20.746 -6.703 1.00 69.81 71 LYS A CA 1
ATOM 552 C C . LYS A 1 71 ? 5.298 -21.381 -8.060 1.00 69.81 71 LYS A C 1
ATOM 554 O O . LYS A 1 71 ? 6.300 -22.079 -8.154 1.00 69.81 71 LYS A O 1
ATOM 559 N N . ASN A 1 72 ? 4.463 -21.164 -9.078 1.00 71.06 72 ASN A N 1
ATOM 560 C CA . ASN A 1 72 ? 4.623 -21.759 -10.406 1.00 71.06 72 ASN A CA 1
ATOM 561 C C . ASN A 1 72 ? 5.216 -20.781 -11.427 1.00 71.06 72 ASN A C 1
ATOM 563 O O . ASN A 1 72 ? 5.841 -21.215 -12.390 1.00 71.06 72 ASN A O 1
ATOM 567 N N . ASP A 1 73 ? 5.038 -19.471 -11.231 1.00 70.88 73 ASP A N 1
ATOM 568 C CA . ASP A 1 73 ? 5.648 -18.453 -12.086 1.00 70.88 73 ASP A CA 1
ATOM 569 C C . ASP A 1 73 ? 6.081 -17.233 -11.261 1.00 70.88 73 ASP A C 1
ATOM 571 O O . ASP A 1 73 ? 5.283 -16.350 -10.938 1.00 70.88 73 ASP A O 1
ATOM 575 N N . ALA A 1 74 ? 7.383 -17.147 -10.974 1.00 61.84 74 ALA A N 1
ATOM 576 C CA . ALA A 1 74 ? 7.985 -16.025 -10.252 1.00 61.84 74 ALA A CA 1
ATOM 577 C C . ALA A 1 74 ? 7.793 -14.664 -10.959 1.00 61.84 74 ALA A C 1
ATOM 579 O O . ALA A 1 74 ? 7.958 -13.610 -10.339 1.00 61.84 74 ALA A O 1
ATOM 580 N N . ARG A 1 75 ? 7.413 -14.656 -12.248 1.00 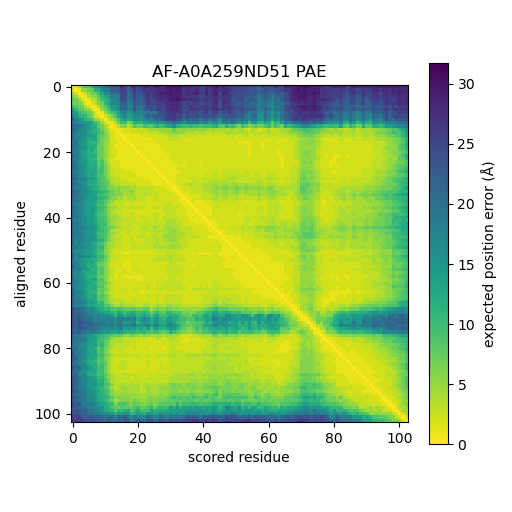67.06 75 ARG A N 1
ATOM 581 C CA . ARG A 1 75 ? 7.089 -13.432 -12.997 1.00 67.06 75 ARG A CA 1
ATOM 582 C C . ARG A 1 75 ? 5.699 -12.898 -12.655 1.00 67.06 75 ARG A C 1
ATOM 584 O O . ARG A 1 75 ? 5.416 -11.731 -12.916 1.00 67.06 75 ARG A O 1
ATOM 591 N N . ARG A 1 76 ? 4.833 -13.705 -12.031 1.00 77.31 76 ARG A N 1
ATOM 592 C CA . ARG A 1 76 ? 3.499 -13.294 -11.575 1.00 77.31 76 ARG A CA 1
ATOM 593 C C . ARG A 1 76 ? 3.548 -12.931 -10.097 1.00 77.31 76 ARG A C 1
ATOM 595 O O . ARG A 1 76 ? 3.205 -13.717 -9.219 1.00 77.31 76 ARG A O 1
ATOM 602 N N . LYS A 1 77 ? 3.972 -11.697 -9.826 1.00 87.38 77 LYS A N 1
ATOM 603 C CA . LYS A 1 77 ? 3.867 -11.107 -8.488 1.00 87.38 77 LYS A CA 1
ATOM 604 C C . LYS A 1 77 ? 2.458 -10.581 -8.292 1.00 87.38 77 LYS A C 1
ATOM 606 O O . LYS A 1 77 ? 1.998 -9.728 -9.052 1.00 87.38 77 LYS A O 1
ATOM 611 N N . THR A 1 78 ? 1.784 -11.101 -7.278 1.00 89.62 78 THR A N 1
ATOM 612 C CA . THR A 1 78 ? 0.484 -10.601 -6.836 1.00 89.62 78 THR A CA 1
ATOM 613 C C . THR A 1 78 ? 0.663 -9.606 -5.702 1.00 89.62 78 THR A C 1
ATOM 615 O O . THR A 1 78 ? 1.636 -9.672 -4.950 1.00 89.62 78 THR A O 1
ATOM 618 N N . VAL A 1 79 ? -0.264 -8.665 -5.592 1.00 92.62 79 VAL A N 1
ATOM 619 C CA . VAL A 1 79 ? -0.289 -7.647 -4.548 1.00 92.62 79 VAL A CA 1
ATOM 620 C C . VAL A 1 79 ? -1.392 -7.999 -3.560 1.00 92.62 79 VAL A C 1
ATOM 622 O O . VAL A 1 79 ? -2.526 -8.261 -3.956 1.00 92.62 79 VAL A O 1
ATOM 625 N N . SER A 1 80 ? -1.063 -8.003 -2.271 1.00 91.94 80 SER A N 1
ATOM 626 C CA . SER A 1 80 ? -2.019 -8.236 -1.189 1.00 91.94 80 SER A CA 1
ATOM 627 C C . SER A 1 80 ? -1.876 -7.152 -0.116 1.00 91.94 80 SER A C 1
ATOM 629 O O . SER A 1 80 ? -0.752 -6.840 0.293 1.00 91.94 80 SER A O 1
ATOM 631 N N . PRO A 1 81 ? -2.982 -6.547 0.346 1.00 93.69 81 PRO A N 1
ATOM 632 C CA . PRO A 1 81 ? -2.951 -5.560 1.414 1.00 93.69 81 PRO A CA 1
ATOM 633 C C . PRO A 1 81 ? -2.618 -6.216 2.757 1.00 93.69 81 PRO A C 1
ATOM 635 O O . PRO A 1 81 ? -2.962 -7.366 3.035 1.00 93.69 81 PRO A O 1
ATOM 638 N N . THR A 1 82 ? -1.963 -5.468 3.638 1.00 94.25 82 THR A N 1
ATOM 639 C CA . THR A 1 82 ? -1.711 -5.905 5.012 1.00 94.25 82 THR A CA 1
ATOM 640 C C . THR A 1 82 ? -2.823 -5.453 5.953 1.00 94.25 82 THR A C 1
ATOM 642 O O . THR A 1 82 ? -3.677 -4.630 5.624 1.00 94.25 82 THR A O 1
ATOM 645 N N . LYS A 1 83 ? -2.780 -5.940 7.198 1.00 91.12 83 LYS A N 1
ATOM 646 C CA . LYS A 1 83 ? -3.651 -5.436 8.270 1.00 91.12 83 LYS A CA 1
ATOM 647 C C . LYS A 1 83 ? -3.484 -3.927 8.500 1.00 91.12 83 LYS A C 1
ATOM 649 O O . LYS A 1 83 ? -4.439 -3.283 8.921 1.00 91.12 83 LYS A O 1
ATOM 654 N N . LEU A 1 84 ? -2.295 -3.374 8.236 1.00 91.06 84 LEU A N 1
ATOM 655 C CA . LEU A 1 84 ? -2.030 -1.941 8.372 1.00 91.06 84 LEU A CA 1
ATOM 656 C C . LEU A 1 84 ? -2.834 -1.136 7.344 1.00 91.06 84 LEU A C 1
ATOM 658 O O . LEU A 1 84 ? -3.460 -0.147 7.708 1.00 91.06 84 LEU A O 1
ATOM 662 N N . ALA A 1 85 ? -2.889 -1.604 6.097 1.00 90.94 85 ALA A N 1
ATOM 663 C CA . ALA A 1 85 ? -3.685 -0.974 5.045 1.00 90.94 85 ALA A CA 1
ATOM 664 C C . ALA A 1 85 ? -5.175 -0.932 5.361 1.00 90.94 85 ALA A C 1
ATOM 666 O O . ALA A 1 85 ? -5.804 0.114 5.235 1.00 90.94 85 ALA A O 1
ATOM 667 N N . ILE A 1 86 ? -5.719 -2.054 5.832 1.00 89.38 86 ILE A N 1
ATOM 668 C CA . ILE A 1 86 ? -7.135 -2.144 6.198 1.00 89.38 86 ILE A CA 1
ATOM 669 C C . ILE A 1 86 ? -7.457 -1.143 7.315 1.00 89.38 86 ILE A C 1
ATOM 671 O O . ILE A 1 86 ? -8.423 -0.393 7.206 1.00 89.38 86 ILE A O 1
ATOM 675 N N . LYS A 1 87 ? -6.615 -1.080 8.356 1.00 89.06 87 LYS A N 1
ATOM 676 C CA . LYS A 1 87 ? -6.782 -0.117 9.454 1.00 89.06 87 LYS A CA 1
ATOM 677 C C . LYS A 1 87 ? -6.706 1.333 8.980 1.00 89.06 87 LYS A C 1
ATOM 679 O O . LYS A 1 87 ? -7.474 2.158 9.460 1.00 89.06 87 LYS A O 1
ATOM 684 N N . TYR A 1 88 ? -5.791 1.642 8.065 1.00 88.69 88 TYR A N 1
ATOM 685 C CA . 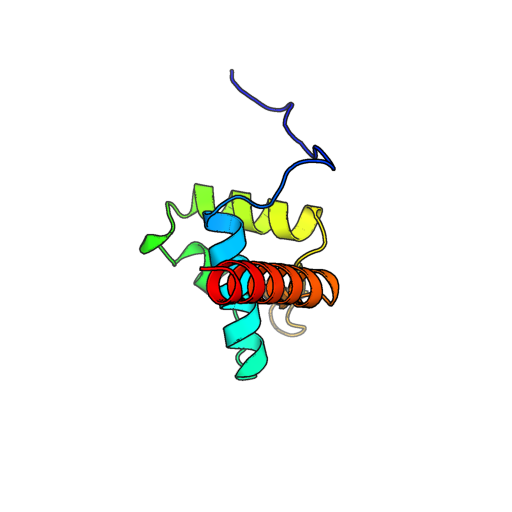TYR A 1 88 ? -5.616 2.998 7.554 1.00 88.69 88 TYR A CA 1
ATOM 686 C C . TYR A 1 88 ? -6.850 3.482 6.783 1.00 88.69 88 TYR A C 1
ATOM 688 O O . TYR A 1 88 ? -7.380 4.548 7.085 1.00 88.69 88 TYR A O 1
ATOM 696 N N . VAL A 1 89 ? -7.371 2.672 5.856 1.00 84.00 89 VAL A N 1
ATOM 697 C CA . VAL A 1 89 ? -8.576 3.030 5.086 1.00 84.00 89 VAL A CA 1
ATOM 698 C C . VAL A 1 89 ? -9.820 3.106 5.976 1.00 84.00 89 VAL A C 1
ATOM 700 O O . VAL A 1 89 ? -10.641 4.009 5.809 1.00 84.00 89 VAL A O 1
ATOM 703 N N . GLN A 1 90 ? -9.942 2.224 6.975 1.00 86.19 90 GLN A N 1
ATOM 704 C CA . GLN A 1 90 ? -11.004 2.328 7.981 1.00 86.19 90 GLN A CA 1
ATOM 705 C C . GLN A 1 90 ? -10.918 3.640 8.761 1.00 86.19 90 GLN A C 1
ATOM 707 O O . GLN A 1 90 ? -11.915 4.343 8.868 1.00 86.19 90 GLN A O 1
ATOM 712 N N . PHE A 1 91 ? -9.729 4.007 9.248 1.00 86.06 91 PHE A N 1
ATOM 713 C CA . PHE A 1 91 ? -9.519 5.265 9.963 1.00 86.06 91 PHE A CA 1
ATOM 714 C C . PHE A 1 91 ? -9.907 6.486 9.118 1.00 86.06 91 PHE A C 1
ATOM 716 O O . PHE A 1 91 ? -10.574 7.392 9.618 1.00 86.06 91 PHE A O 1
ATOM 723 N N . MET A 1 92 ? -9.533 6.501 7.835 1.00 83.06 92 MET A N 1
ATOM 724 C CA . MET A 1 92 ? -9.929 7.569 6.914 1.00 83.06 92 MET A CA 1
ATOM 725 C C . MET A 1 92 ? -11.447 7.637 6.725 1.00 83.06 92 MET A C 1
ATOM 727 O O . MET A 1 92 ? -12.017 8.725 6.800 1.00 83.06 92 MET A O 1
ATOM 731 N N . SER A 1 93 ? -12.098 6.488 6.531 1.00 81.81 93 SER A N 1
ATOM 732 C CA . SER A 1 93 ? -13.556 6.398 6.365 1.00 81.81 93 SER A CA 1
ATOM 733 C C . SER A 1 93 ? -14.290 6.932 7.601 1.00 81.81 93 SER A C 1
ATOM 735 O O . SER A 1 93 ? -15.165 7.787 7.484 1.00 81.81 93 SER A O 1
ATOM 737 N N . ASP A 1 94 ? -13.854 6.523 8.795 1.00 82.94 94 ASP A N 1
ATOM 738 C CA . ASP A 1 94 ? -14.383 6.992 10.082 1.00 82.94 94 ASP A CA 1
ATOM 739 C C . ASP A 1 94 ? -14.223 8.515 10.253 1.00 82.94 94 ASP A C 1
ATOM 741 O O . ASP A 1 94 ? -15.111 9.202 10.764 1.00 82.94 94 ASP A O 1
ATOM 745 N N . CYS A 1 95 ? -13.074 9.059 9.838 1.00 80.56 95 CYS A N 1
ATOM 746 C CA . CYS A 1 95 ? -12.777 10.490 9.916 1.00 80.56 95 CYS A CA 1
ATOM 747 C C . CYS A 1 95 ? -13.677 11.312 8.979 1.00 80.56 95 CYS A C 1
ATOM 749 O O . CYS A 1 95 ? -14.203 12.360 9.374 1.00 80.56 95 CYS A O 1
ATOM 751 N N . LEU A 1 96 ? -13.907 10.809 7.762 1.00 78.12 96 LEU A N 1
ATOM 752 C CA . LEU A 1 96 ? -14.824 11.409 6.794 1.00 78.12 96 LEU A CA 1
ATOM 753 C C . LEU A 1 96 ? -16.268 11.382 7.307 1.00 78.12 96 LEU A C 1
ATOM 755 O O . LEU A 1 96 ? -16.931 12.418 7.311 1.00 78.12 96 LEU A O 1
ATOM 759 N N . GLU A 1 97 ? -16.740 10.245 7.825 1.00 83.19 97 GLU A N 1
ATOM 760 C CA . GLU A 1 97 ? -18.088 10.132 8.393 1.00 83.19 97 GLU A CA 1
ATOM 761 C C . GLU A 1 97 ? -18.317 11.087 9.569 1.00 83.19 97 GLU A C 1
ATOM 763 O O . GLU A 1 97 ? -19.374 11.710 9.670 1.00 83.19 97 GLU A O 1
ATOM 768 N N . LYS A 1 98 ? -17.336 11.219 10.469 1.00 79.38 98 LYS A N 1
ATOM 769 C CA . LYS A 1 98 ? -17.426 12.135 11.617 1.00 79.38 98 LYS A CA 1
ATOM 770 C C . LYS A 1 98 ? -17.434 13.597 11.192 1.00 79.38 98 LYS A C 1
ATOM 772 O O . LYS A 1 98 ? -18.116 14.396 11.830 1.00 79.38 98 LYS A O 1
ATOM 777 N N . SER A 1 99 ? -16.695 13.937 10.140 1.00 78.31 99 SER A N 1
ATOM 778 C CA . SER A 1 99 ? -16.696 15.285 9.566 1.00 78.31 99 SER A CA 1
ATOM 779 C C . SER A 1 99 ? -18.046 15.616 8.925 1.00 78.31 99 SER A C 1
ATOM 781 O O . SER A 1 99 ? -18.569 16.701 9.145 1.00 78.31 99 SER A O 1
ATOM 783 N N . LEU A 1 100 ? -18.652 14.660 8.212 1.00 75.06 100 LEU A N 1
ATOM 784 C CA . LEU A 1 100 ? -19.966 14.826 7.581 1.00 75.06 100 LEU A CA 1
ATOM 785 C C . LEU A 1 100 ? -21.115 14.902 8.595 1.00 75.06 100 LEU A C 1
ATOM 787 O O . LEU A 1 100 ? -22.043 15.671 8.396 1.00 75.06 100 LEU A O 1
ATOM 791 N N . LYS A 1 101 ? -21.048 14.146 9.699 1.00 70.44 101 LYS A N 1
ATOM 792 C CA . LYS A 1 101 ? -22.055 14.182 10.782 1.00 70.44 101 LYS A CA 1
ATOM 793 C C . LYS A 1 101 ? -21.983 15.449 11.652 1.00 70.44 101 LYS A C 1
ATOM 795 O O . LYS A 1 101 ? -22.828 15.621 12.525 1.00 70.44 101 LYS A O 1
ATOM 800 N N . LYS A 1 102 ? -20.954 16.287 11.475 1.00 56.19 102 LYS A N 1
ATOM 801 C CA . LYS A 1 102 ? -20.749 17.552 12.205 1.00 56.19 102 LYS A CA 1
ATOM 802 C C . LYS A 1 102 ? -21.098 18.806 11.390 1.00 56.19 102 LYS A C 1
ATOM 804 O O . LYS A 1 102 ? -20.926 19.904 11.919 1.00 56.19 102 LYS A O 1
ATOM 809 N N . LEU A 1 103 ? -21.547 18.640 10.147 1.00 48.81 103 LEU A N 1
ATOM 810 C CA . LEU A 1 103 ? -22.146 19.689 9.314 1.00 48.81 103 LEU A CA 1
ATOM 811 C C . LEU A 1 103 ? -23.664 19.702 9.511 1.00 48.81 103 LEU A C 1
ATOM 813 O O . LEU A 1 103 ? -24.226 20.816 9.487 1.00 48.81 103 LEU A O 1
#

pLDDT: mean 82.16, std 15.98, range [36.25, 94.25]

Secondary structure (DSSP, 8-state):
---S--S--TT-PPPHHHHHHHHHHHHHHHTTPPEEHHHHHT-GGG--HHHHHHHHHHHHHTTSEEEEE-SS-TT-EEEEE-HHHHHHHHHHHHHHHHHHTT-

Foldseek 3Di:
DDDPPVPDDVPDDQDPLLLVLLVVQVVCVVVVHWAFLVNQLPPCVSHHSVVSNVSVVVCVVNQQWDWDADPVHNNGTTIHGDPVSVVVVVVVVVVVVVVVVVD

Mean predicted aligned error: 7.81 Å

Nearest PDB structures (foldseek):
  5ffx-assembly1_A  TM=8.650E-01  e=3.887E-04  Staphylococcus aureus
  5fb2-assembly1_A  TM=7.885E-01  e=2.197E-04  Staphylococcus aureus
  3s2w-assembly4_H  TM=7.517E-01  e=2.554E-02  Methanosarcina mazei Go1
  3q5f-assembly1_B  TM=6.464E-01  e=1.444E-02  Salmonella enterica subsp. enterica serovar Typhimurium
  5x80-assembly1_B  TM=6.857E-01  e=7.507E-02  Mycobacterium tuberculosis H37Rv

Radius of gyration: 15.04 Å; Cα contacts (8 Å, |Δi|>4): 96; chains: 1; bounding box: 43×41×29 Å

Solvent-accessible surface area (backbone atoms only — not comparable to full-atom values): 6089 Å² total; per-residue (Å²): 140,86,79,89,76,82,74,78,61,95,82,63,74,79,48,74,62,47,47,54,52,50,52,49,46,47,54,35,50,76,68,74,45,85,41,40,55,67,61,61,33,61,44,57,94,77,38,54,49,69,55,38,48,52,43,53,51,47,37,40,76,73,51,30,34,44,78,46,66,38,95,89,41,74,86,48,35,30,54,43,66,32,75,58,35,55,51,51,56,49,51,51,51,54,51,51,52,54,55,62,76,71,111